Protein AF-A0A944KZR7-F1 (afdb_monomer)

pLDDT: mean 82.26, std 13.87, range [41.16, 94.0]

Secondary structure (DSSP, 8-state):
-----GGGSTTTHHHHHHHHHHHTT---EEHHHHHHHHHHHSS--HHHHHHHHHHHHHTTSEEEEE-SSSS-EEEEEPP---

Mean predicted aligned error: 6.1 Å

Solvent-accessible surface area (backbone atoms only — not comparable to full-atom values): 4604 Å² total; per-residue (Å²): 132,78,79,82,66,66,60,84,37,87,70,43,26,46,16,51,49,41,36,46,64,73,19,70,81,56,47,79,37,52,45,66,59,42,26,51,43,15,36,73,54,20,102,52,55,58,67,58,39,46,50,53,51,51,49,33,36,75,60,58,56,25,41,74,46,75,44,91,88,46,95,59,41,27,33,22,46,36,77,81,82,124

Nearest PDB structures (foldseek):
  1sax-assembly1_A  TM=7.600E-01  e=1.644E-02  Staphylococcus aureus subsp. aureus N315
  1okr-assembly1_A  TM=7.691E-01  e=3.138E-02  Staphylococcus aureus
  4rb1-assembly1_B-2  TM=7.651E-01  e=3.810E-02  Magnetospirillum gryphiswaldense MSR-1 v2
  2do7-assembly1_A  TM=6.524E-01  e=1.005E-01  Homo sapiens
  5ywj-assembly1_A  TM=8.135E-01  e=4.743E-01  Staphylococcus aureus subsp. aureus NCTC 8325

Structure (mmCIF, N/CA/C/O backbone):
data_AF-A0A944KZR7-F1
#
_entry.id   AF-A0A944KZR7-F1
#
loop_
_atom_site.group_PDB
_atom_site.id
_atom_site.type_symbol
_atom_site.label_atom_id
_atom_site.label_alt_id
_atom_site.label_comp_id
_atom_site.label_asym_id
_atom_site.label_entity_id
_atom_site.label_seq_id
_atom_site.pdbx_PDB_ins_code
_atom_site.Cartn_x
_atom_site.Cartn_y
_atom_site.Cartn_z
_atom_site.occupancy
_atom_site.B_iso_or_equiv
_atom_site.auth_seq_id
_atom_site.auth_comp_id
_atom_site.auth_asym_id
_atom_site.auth_atom_id
_atom_site.pdbx_PDB_model_num
ATOM 1 N N . MET A 1 1 ? -2.799 -1.378 20.278 1.00 44.00 1 MET A N 1
ATOM 2 C CA . MET A 1 1 ? -2.279 -1.638 18.917 1.00 44.00 1 MET A CA 1
ATOM 3 C C . MET A 1 1 ? -1.255 -0.564 18.612 1.00 44.00 1 MET A C 1
ATOM 5 O O . MET A 1 1 ? -1.597 0.604 18.719 1.00 44.00 1 MET A O 1
ATOM 9 N N . ALA A 1 2 ? -0.001 -0.931 18.344 1.00 44.28 2 ALA A N 1
ATOM 10 C CA . ALA A 1 2 ? 0.993 0.040 17.900 1.00 44.28 2 ALA A CA 1
ATOM 11 C C . ALA A 1 2 ? 0.645 0.444 16.464 1.00 44.28 2 ALA A C 1
ATOM 13 O O . ALA A 1 2 ? 0.609 -0.409 15.580 1.00 44.28 2 ALA A O 1
ATOM 14 N N . THR A 1 3 ? 0.334 1.717 16.240 1.00 55.25 3 THR A N 1
ATOM 15 C CA . THR A 1 3 ? 0.113 2.246 14.894 1.00 55.25 3 THR A CA 1
ATOM 16 C C . THR A 1 3 ? 1.439 2.163 14.147 1.00 55.25 3 THR A C 1
ATOM 18 O O . THR A 1 3 ? 2.373 2.901 14.459 1.00 55.25 3 THR A O 1
ATOM 21 N N . PHE A 1 4 ? 1.559 1.233 13.199 1.00 65.38 4 PHE A N 1
ATOM 22 C CA . PHE A 1 4 ? 2.723 1.171 12.322 1.00 65.38 4 PHE A CA 1
ATOM 23 C C . PHE A 1 4 ? 2.818 2.480 11.545 1.00 65.38 4 PHE A C 1
ATOM 25 O O . PHE A 1 4 ? 1.939 2.793 10.740 1.00 65.38 4 PHE A O 1
ATOM 32 N N . ASN A 1 5 ? 3.871 3.249 11.819 1.00 64.69 5 ASN A N 1
ATOM 33 C CA . ASN A 1 5 ? 4.099 4.520 11.163 1.00 64.69 5 ASN A CA 1
ATOM 34 C C . ASN A 1 5 ? 5.515 4.585 10.568 1.00 64.69 5 ASN A C 1
ATOM 36 O O . ASN A 1 5 ? 6.460 4.981 11.253 1.00 64.69 5 ASN A O 1
ATOM 40 N N . PRO A 1 6 ? 5.689 4.220 9.288 1.00 64.50 6 PRO A N 1
ATOM 41 C CA . PRO A 1 6 ? 6.985 4.285 8.623 1.00 64.50 6 PRO A CA 1
ATOM 42 C C . PRO A 1 6 ? 7.431 5.727 8.315 1.00 64.50 6 PRO A C 1
ATOM 44 O O . PRO A 1 6 ? 8.525 5.920 7.780 1.00 64.50 6 PRO A O 1
ATOM 47 N N . THR A 1 7 ? 6.641 6.754 8.669 1.00 66.44 7 THR A N 1
ATOM 48 C CA . THR A 1 7 ? 6.991 8.162 8.414 1.00 66.44 7 THR A CA 1
ATOM 49 C C . THR A 1 7 ? 8.176 8.671 9.236 1.00 66.44 7 THR A C 1
ATOM 51 O O . THR A 1 7 ? 8.653 9.770 8.976 1.00 66.44 7 THR A O 1
ATOM 54 N N . SER A 1 8 ? 8.687 7.904 10.204 1.00 67.38 8 SER A N 1
ATOM 55 C CA . SER A 1 8 ? 9.929 8.248 10.914 1.00 67.38 8 SER A CA 1
ATOM 56 C C . SER A 1 8 ? 11.169 8.196 10.011 1.00 67.38 8 SER A C 1
ATOM 58 O O . SER A 1 8 ? 12.190 8.792 10.340 1.00 67.38 8 SER A O 1
ATOM 60 N N . SER A 1 9 ? 11.099 7.510 8.864 1.00 76.75 9 SER A N 1
ATOM 61 C CA . SER A 1 9 ? 12.159 7.541 7.856 1.00 76.75 9 SER A CA 1
ATOM 62 C C . SER A 1 9 ? 11.876 8.625 6.822 1.00 76.75 9 SER A C 1
ATOM 64 O O . SER A 1 9 ? 10.900 8.534 6.080 1.00 76.75 9 SER A O 1
ATOM 66 N N . THR A 1 10 ? 12.775 9.601 6.689 1.00 78.94 10 THR A N 1
ATOM 67 C CA . THR A 1 10 ? 12.693 10.662 5.665 1.00 78.94 10 THR A CA 1
ATOM 68 C C . THR A 1 10 ? 12.648 10.120 4.235 1.00 78.94 10 THR A C 1
ATOM 70 O O . THR A 1 10 ? 12.107 10.770 3.346 1.00 78.94 10 THR A O 1
ATOM 73 N N . ARG A 1 11 ? 13.160 8.902 4.011 1.00 81.62 11 ARG A N 1
ATOM 74 C CA . ARG A 1 11 ? 13.118 8.216 2.714 1.00 81.62 11 ARG A CA 1
ATOM 75 C C . ARG A 1 11 ? 11.785 7.508 2.450 1.00 81.62 11 ARG A C 1
ATOM 77 O O . ARG A 1 11 ? 11.350 7.431 1.302 1.00 81.62 11 ARG A O 1
ATOM 84 N N . LEU A 1 12 ? 11.150 6.960 3.488 1.00 85.94 12 LEU A N 1
ATOM 85 C CA . LEU A 1 12 ? 9.924 6.160 3.349 1.00 85.94 12 LEU A CA 1
ATOM 86 C C . LEU A 1 12 ? 8.653 6.984 3.578 1.00 85.94 12 LEU A C 1
ATOM 88 O O . LEU A 1 12 ? 7.603 6.623 3.053 1.00 85.94 12 LEU A O 1
ATOM 92 N N . ALA A 1 13 ? 8.745 8.100 4.306 1.00 87.06 13 ALA A N 1
ATOM 93 C CA . ALA A 1 13 ? 7.620 8.988 4.574 1.00 87.06 13 A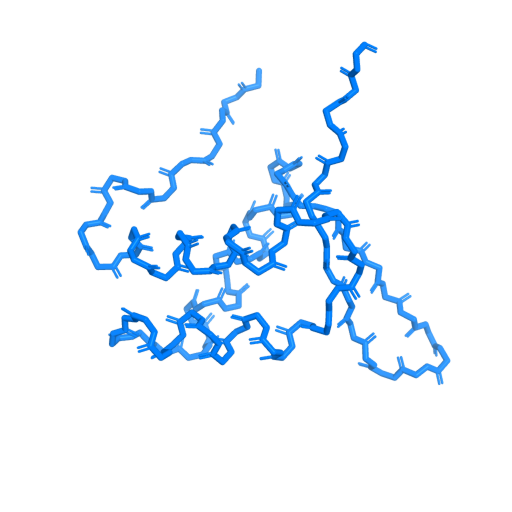LA A CA 1
ATOM 94 C C . ALA A 1 13 ? 6.937 9.509 3.295 1.00 87.06 13 ALA A C 1
ATOM 96 O O . ALA A 1 13 ? 5.710 9.425 3.232 1.00 87.06 13 ALA A O 1
ATOM 97 N N . PRO A 1 14 ? 7.659 9.973 2.250 1.00 90.00 14 PRO A N 1
ATOM 98 C CA . PRO A 1 14 ? 7.006 10.464 1.036 1.00 90.00 14 PRO A CA 1
ATOM 99 C C . PRO A 1 14 ? 6.266 9.350 0.288 1.00 90.00 14 PRO A C 1
ATOM 101 O O . PRO A 1 14 ? 5.122 9.542 -0.118 1.00 90.00 14 PRO A O 1
ATOM 104 N N . ALA A 1 15 ? 6.869 8.160 0.186 1.00 91.88 15 ALA A N 1
ATOM 105 C CA . ALA A 1 15 ? 6.213 6.990 -0.394 1.00 91.88 15 ALA A CA 1
ATOM 106 C C . ALA A 1 15 ? 4.947 6.613 0.383 1.00 91.88 15 ALA A C 1
ATOM 108 O O . ALA A 1 15 ? 3.884 6.436 -0.206 1.00 91.88 15 ALA A O 1
ATOM 109 N N . TRP A 1 16 ? 5.038 6.5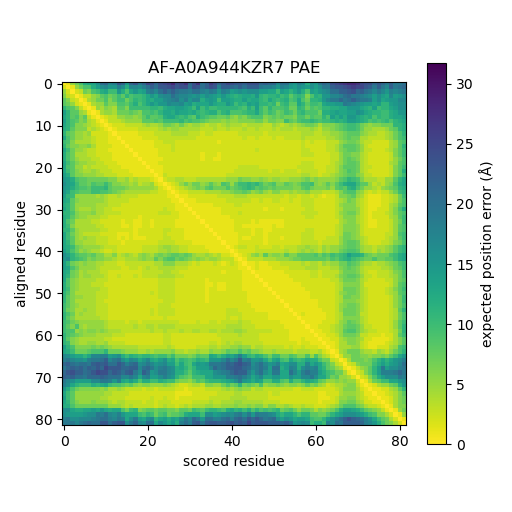22 1.710 1.00 90.69 16 TRP A N 1
ATOM 110 C CA . TRP A 1 16 ? 3.892 6.182 2.549 1.00 90.69 16 TRP A CA 1
ATOM 111 C C . TRP A 1 16 ? 2.748 7.190 2.410 1.00 90.69 16 TRP A C 1
ATOM 113 O O . TRP A 1 16 ? 1.593 6.799 2.254 1.00 90.69 16 TRP A O 1
ATOM 123 N N . ASN A 1 17 ? 3.068 8.484 2.385 1.00 90.38 17 ASN A N 1
ATOM 124 C CA . ASN A 1 17 ? 2.082 9.543 2.190 1.00 90.38 17 ASN A CA 1
ATOM 125 C C . ASN A 1 17 ? 1.429 9.480 0.804 1.00 90.38 17 ASN A C 1
ATOM 127 O O . ASN A 1 17 ? 0.225 9.703 0.702 1.00 90.38 17 ASN A O 1
ATOM 131 N N . ALA A 1 18 ? 2.177 9.131 -0.247 1.00 91.00 18 ALA A N 1
ATOM 132 C CA . ALA A 1 18 ? 1.615 8.936 -1.583 1.00 91.00 18 ALA A CA 1
ATOM 133 C C . ALA A 1 18 ? 0.627 7.760 -1.626 1.00 91.00 18 ALA A C 1
ATOM 135 O O . ALA A 1 18 ? -0.453 7.884 -2.205 1.00 91.00 18 ALA A O 1
ATOM 136 N N . ALA A 1 19 ? 0.950 6.650 -0.952 1.00 91.25 19 ALA A N 1
ATOM 137 C CA . ALA A 1 19 ? 0.021 5.534 -0.801 1.00 91.25 19 ALA A CA 1
ATOM 138 C C . ALA A 1 19 ? -1.247 5.959 -0.051 1.00 91.25 19 ALA A C 1
ATOM 140 O O . ALA A 1 19 ? -2.351 5.703 -0.526 1.00 91.25 19 ALA A O 1
ATOM 141 N N . LEU A 1 20 ? -1.108 6.651 1.085 1.00 89.12 20 LEU A N 1
ATOM 142 C CA . LEU A 1 20 ? -2.253 7.156 1.842 1.00 89.12 20 LEU A CA 1
ATOM 143 C C . LEU A 1 20 ? -3.117 8.085 0.988 1.00 89.12 20 LEU A C 1
ATOM 145 O O . LEU A 1 20 ? -4.313 7.851 0.902 1.00 89.12 20 LEU A O 1
ATOM 149 N N . ALA A 1 21 ? -2.527 9.060 0.294 1.00 90.06 21 ALA A N 1
ATOM 150 C CA . ALA A 1 21 ? -3.252 9.998 -0.561 1.00 90.06 21 ALA A CA 1
ATOM 151 C C . ALA A 1 21 ? -4.096 9.289 -1.634 1.00 90.06 21 ALA A C 1
ATOM 153 O O . ALA A 1 21 ? -5.251 9.655 -1.847 1.00 90.06 21 ALA A O 1
ATOM 154 N N . LEU A 1 22 ? -3.551 8.238 -2.255 1.00 90.38 22 LEU A N 1
ATOM 155 C CA . LEU A 1 22 ? -4.255 7.440 -3.261 1.00 90.38 22 LEU A CA 1
ATOM 156 C C . LEU A 1 22 ? -5.394 6.591 -2.657 1.00 90.38 22 LEU A C 1
ATOM 158 O O . LEU A 1 22 ? -6.385 6.296 -3.329 1.00 90.38 22 LEU A O 1
ATOM 162 N N . LEU A 1 23 ? -5.266 6.205 -1.384 1.00 89.56 23 LEU A N 1
ATOM 163 C CA . LEU A 1 23 ? -6.201 5.331 -0.667 1.00 89.56 23 LEU A CA 1
ATOM 164 C C . LEU A 1 23 ? -7.193 6.088 0.236 1.00 89.56 23 LEU A C 1
ATOM 166 O O . LEU A 1 23 ? -8.160 5.477 0.693 1.00 89.56 23 LEU A O 1
ATOM 170 N N . THR A 1 24 ? -7.013 7.397 0.459 1.00 85.12 24 THR A N 1
ATOM 171 C CA . THR A 1 24 ? -7.871 8.256 1.304 1.00 85.12 24 THR A CA 1
ATOM 172 C C . THR A 1 24 ? -9.342 8.208 0.886 1.00 85.12 24 THR A C 1
ATOM 174 O O . THR A 1 24 ? -10.227 8.317 1.729 1.00 85.12 24 THR A O 1
ATOM 177 N N . GLY A 1 25 ? -9.626 7.975 -0.400 1.00 78.69 25 GLY A N 1
ATOM 178 C CA . GLY A 1 25 ? -10.994 7.811 -0.902 1.00 78.69 25 GLY A CA 1
ATOM 179 C C . GLY A 1 25 ? -11.693 6.515 -0.464 1.00 78.69 25 GLY A C 1
ATOM 180 O O . GLY A 1 25 ? -12.853 6.311 -0.808 1.00 78.69 25 GLY A O 1
ATOM 181 N N . GLY A 1 26 ? -11.006 5.603 0.238 1.00 79.62 26 GLY A N 1
ATOM 182 C CA . GLY A 1 26 ? -11.552 4.317 0.695 1.00 79.62 26 GLY A CA 1
ATOM 183 C C . GLY A 1 26 ? -11.858 3.315 -0.428 1.00 79.62 26 GLY A C 1
ATOM 184 O O . GLY A 1 26 ? -12.338 2.209 -0.164 1.00 79.62 26 GLY A O 1
ATOM 185 N N . ALA A 1 27 ? -11.580 3.685 -1.678 1.00 87.06 27 ALA A N 1
ATOM 186 C CA . ALA A 1 27 ? -11.758 2.842 -2.846 1.00 87.06 27 ALA A CA 1
ATOM 187 C C . ALA A 1 27 ? -10.669 1.764 -2.925 1.00 87.06 27 ALA A C 1
ATOM 189 O O . ALA A 1 27 ? -9.521 1.977 -2.536 1.00 87.06 27 ALA A O 1
ATOM 190 N N . TRP A 1 28 ? -11.032 0.604 -3.471 1.00 90.25 28 TRP A N 1
ATOM 191 C CA . TRP A 1 28 ? -10.081 -0.462 -3.770 1.00 90.25 28 TRP A CA 1
ATOM 192 C C . TRP A 1 28 ? -9.192 -0.080 -4.947 1.00 90.25 28 TRP A C 1
ATOM 194 O O . TRP A 1 28 ? -9.653 -0.044 -6.091 1.00 90.25 28 TRP A O 1
ATOM 204 N N . GLN A 1 29 ? -7.907 0.104 -4.676 1.00 91.31 29 GLN A N 1
ATOM 205 C CA . GLN A 1 29 ? -6.903 0.424 -5.681 1.00 91.31 29 GLN A CA 1
ATOM 206 C C . GLN A 1 29 ? -6.082 -0.816 -6.042 1.00 91.31 29 GLN A C 1
ATOM 208 O O . GLN A 1 29 ? -5.838 -1.663 -5.173 1.00 91.31 29 GLN A O 1
ATOM 213 N N . PRO A 1 30 ? -5.660 -0.975 -7.306 1.00 91.38 30 PRO A N 1
ATOM 214 C CA . PRO A 1 30 ? -4.706 -2.011 -7.673 1.00 91.38 30 PRO A CA 1
ATOM 215 C C . PRO A 1 30 ? -3.402 -1.851 -6.888 1.00 91.38 30 PRO A C 1
ATOM 217 O O . PRO A 1 30 ? -2.874 -0.751 -6.737 1.00 91.38 30 PRO A O 1
ATOM 220 N N . TRP A 1 31 ? -2.856 -2.964 -6.400 1.00 91.12 31 TRP A N 1
ATOM 221 C CA . TRP A 1 31 ? -1.600 -2.975 -5.64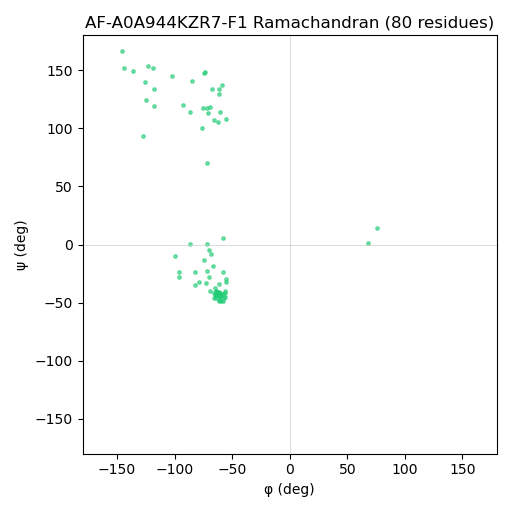4 1.00 91.12 31 TRP A CA 1
ATOM 222 C C . TRP A 1 31 ? -0.451 -2.337 -6.431 1.00 91.12 31 TRP A C 1
ATOM 224 O O . TRP A 1 31 ? 0.362 -1.605 -5.875 1.00 91.12 31 TRP A O 1
ATOM 234 N N . THR A 1 32 ? -0.393 -2.616 -7.733 1.00 91.38 32 THR A N 1
ATOM 235 C CA . THR A 1 32 ? 0.627 -2.097 -8.649 1.00 91.38 32 THR A CA 1
ATOM 236 C C . THR A 1 32 ? 0.599 -0.581 -8.743 1.00 91.38 32 THR A C 1
ATOM 238 O O . THR A 1 32 ? 1.657 0.035 -8.724 1.00 91.38 32 THR A O 1
ATOM 241 N N . ASP A 1 33 ? -0.585 0.024 -8.778 1.00 92.56 33 ASP A N 1
ATOM 242 C CA . ASP A 1 33 ? -0.739 1.471 -8.948 1.00 92.56 33 ASP A CA 1
ATOM 243 C C . ASP A 1 33 ? -0.252 2.208 -7.701 1.00 92.56 33 ASP A C 1
ATOM 245 O O . ASP A 1 33 ? 0.463 3.205 -7.792 1.00 92.56 33 ASP A O 1
ATOM 249 N N . VAL A 1 34 ? -0.557 1.651 -6.526 1.00 92.88 34 VAL A N 1
ATOM 250 C CA . VAL A 1 34 ? -0.055 2.160 -5.246 1.00 92.88 34 VAL A CA 1
ATOM 251 C C . VAL A 1 34 ? 1.466 2.036 -5.181 1.00 92.88 34 VAL A C 1
ATOM 253 O O . VAL A 1 34 ? 2.137 2.999 -4.825 1.00 92.88 34 VAL A O 1
ATOM 256 N N . VAL A 1 35 ? 2.034 0.887 -5.566 1.00 93.19 35 VAL A N 1
ATOM 257 C CA . VAL A 1 35 ? 3.494 0.696 -5.603 1.00 93.19 35 VAL A CA 1
ATOM 258 C C . VAL A 1 35 ? 4.159 1.692 -6.552 1.00 93.19 35 VAL A C 1
ATOM 260 O O . VAL A 1 35 ? 5.148 2.310 -6.165 1.00 93.19 35 VAL A O 1
ATOM 263 N N . THR A 1 36 ? 3.606 1.902 -7.747 1.00 93.62 36 THR A N 1
ATOM 264 C CA . THR A 1 36 ? 4.117 2.887 -8.710 1.00 93.62 36 THR A CA 1
ATOM 265 C C . THR A 1 36 ? 4.086 4.300 -8.133 1.00 93.62 36 THR A C 1
ATOM 267 O O . THR A 1 36 ? 5.090 5.010 -8.210 1.00 93.62 36 THR A O 1
ATOM 270 N N . ALA A 1 37 ? 2.982 4.699 -7.493 1.00 92.56 37 ALA A N 1
ATOM 271 C CA . ALA A 1 37 ? 2.873 5.999 -6.835 1.00 92.56 37 ALA A CA 1
ATOM 272 C C . ALA A 1 37 ? 3.918 6.167 -5.718 1.00 92.56 37 ALA A C 1
ATOM 274 O O . ALA A 1 37 ? 4.567 7.208 -5.626 1.00 92.56 37 ALA A O 1
ATOM 275 N N . MET A 1 38 ? 4.142 5.125 -4.911 1.00 93.50 38 MET A N 1
ATOM 276 C CA . MET A 1 38 ? 5.160 5.122 -3.857 1.00 93.50 38 MET A CA 1
ATOM 277 C C . MET A 1 38 ? 6.574 5.309 -4.415 1.00 93.50 38 MET A C 1
ATOM 279 O O . MET A 1 38 ? 7.320 6.141 -3.907 1.00 93.50 38 MET A O 1
ATOM 283 N N . THR A 1 39 ? 6.938 4.563 -5.461 1.00 94.00 3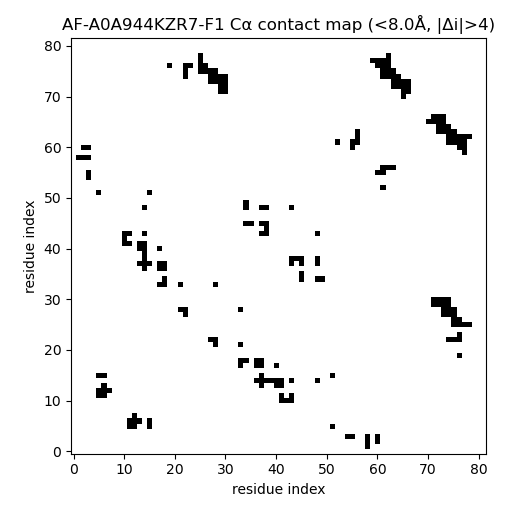9 THR A N 1
ATOM 284 C CA . THR A 1 39 ? 8.261 4.664 -6.101 1.00 94.00 39 THR A CA 1
ATOM 285 C C . THR A 1 39 ? 8.450 5.948 -6.910 1.00 94.00 39 THR A C 1
ATOM 287 O O . THR A 1 39 ? 9.577 6.351 -7.160 1.00 94.00 39 THR A O 1
ATOM 290 N N . GLY A 1 40 ? 7.363 6.590 -7.345 1.00 91.56 40 GLY A N 1
ATOM 291 C CA . GLY A 1 40 ? 7.421 7.905 -7.985 1.00 91.56 40 GLY A CA 1
ATOM 292 C C . GLY A 1 40 ? 7.585 9.044 -6.975 1.00 91.56 40 GLY A C 1
ATOM 293 O O . GLY A 1 40 ? 8.228 10.045 -7.273 1.00 91.56 40 GLY A O 1
ATOM 294 N N . ALA A 1 41 ? 7.027 8.887 -5.771 1.00 89.50 41 ALA A N 1
ATOM 295 C CA . ALA A 1 41 ? 7.101 9.883 -4.702 1.00 89.50 41 ALA A CA 1
ATOM 296 C C . ALA A 1 41 ? 8.406 9.823 -3.892 1.00 89.50 41 ALA A C 1
ATOM 298 O O . ALA A 1 41 ? 8.790 10.816 -3.272 1.00 89.50 41 ALA A O 1
ATOM 299 N N . SER A 1 42 ? 9.093 8.680 -3.872 1.00 86.38 42 SER A N 1
ATOM 300 C CA . SER A 1 42 ? 10.449 8.586 -3.338 1.00 86.38 42 SER A CA 1
ATOM 301 C C . SER A 1 42 ? 11.309 7.606 -4.120 1.00 86.38 42 SER A C 1
ATOM 303 O O . SER A 1 42 ? 10.815 6.625 -4.664 1.00 86.38 42 SER A O 1
ATOM 305 N N . ASP A 1 43 ? 12.620 7.847 -4.124 1.00 86.94 43 ASP A N 1
ATOM 306 C CA . ASP A 1 43 ? 13.612 6.969 -4.748 1.00 86.94 43 ASP A CA 1
ATOM 307 C C . ASP A 1 43 ? 13.795 5.668 -3.936 1.00 86.94 43 ASP A C 1
ATOM 309 O O . ASP A 1 43 ? 14.781 5.447 -3.218 1.00 86.94 43 ASP A O 1
ATOM 313 N N . ILE A 1 44 ? 12.773 4.817 -3.961 1.00 88.88 44 ILE A N 1
ATOM 314 C CA . ILE A 1 44 ? 12.754 3.484 -3.363 1.00 88.88 44 ILE A CA 1
ATOM 315 C C . ILE A 1 44 ? 12.433 2.445 -4.430 1.00 88.88 44 ILE A C 1
ATOM 317 O O . ILE A 1 44 ? 11.752 2.705 -5.417 1.00 88.88 44 ILE A O 1
ATOM 321 N N . LYS A 1 45 ? 12.899 1.216 -4.214 1.00 93.44 45 LYS A N 1
ATOM 322 C CA . LYS A 1 45 ? 12.595 0.104 -5.116 1.00 93.44 45 LYS A CA 1
ATOM 323 C C . LYS A 1 45 ? 11.141 -0.341 -4.939 1.00 93.44 45 LYS A C 1
ATOM 325 O O . LYS A 1 45 ? 10.628 -0.360 -3.819 1.00 93.44 45 LYS A O 1
ATOM 330 N N . ALA A 1 46 ? 10.521 -0.832 -6.012 1.00 90.50 46 ALA A N 1
ATOM 331 C CA . ALA A 1 46 ? 9.163 -1.392 -5.985 1.00 90.50 46 ALA A CA 1
ATOM 332 C C . ALA A 1 46 ? 8.987 -2.524 -4.952 1.00 90.50 46 ALA A C 1
ATOM 334 O O . ALA A 1 46 ? 7.928 -2.660 -4.338 1.00 90.50 46 ALA A O 1
ATOM 335 N N . VAL A 1 47 ? 10.044 -3.309 -4.707 1.00 91.88 47 VAL A N 1
ATOM 336 C CA . VAL A 1 47 ? 10.071 -4.340 -3.654 1.00 91.88 47 VAL A CA 1
ATOM 337 C C . VAL A 1 47 ? 9.968 -3.715 -2.260 1.00 91.88 47 VAL A C 1
ATOM 339 O O . VAL A 1 47 ? 9.200 -4.193 -1.431 1.00 91.88 47 VAL A O 1
ATOM 342 N N . THR A 1 48 ? 10.687 -2.619 -2.003 1.00 91.50 48 THR A N 1
ATOM 343 C CA . THR A 1 48 ? 10.621 -1.887 -0.729 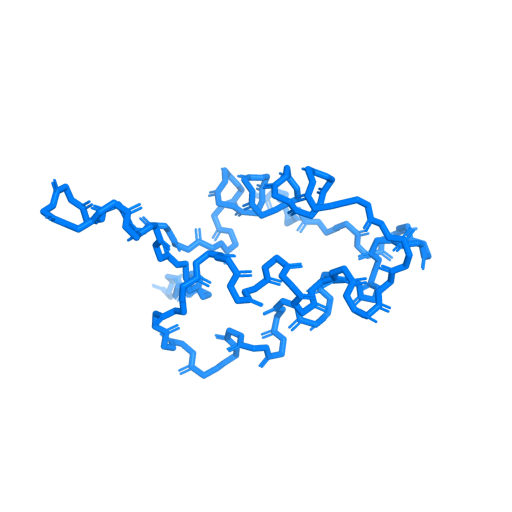1.00 91.50 48 THR A CA 1
ATOM 344 C C . THR A 1 48 ? 9.232 -1.291 -0.509 1.00 91.50 48 THR A C 1
ATOM 346 O O . THR A 1 48 ? 8.674 -1.442 0.574 1.00 91.50 48 THR A O 1
ATOM 349 N N . ALA A 1 49 ? 8.643 -0.682 -1.543 1.00 91.44 49 ALA A N 1
ATOM 350 C CA . ALA A 1 49 ? 7.268 -0.186 -1.501 1.00 91.44 49 ALA A CA 1
ATOM 351 C C . ALA A 1 49 ? 6.257 -1.317 -1.229 1.00 91.44 49 ALA A C 1
ATOM 353 O O . ALA A 1 49 ? 5.394 -1.189 -0.366 1.00 91.44 49 ALA A O 1
ATOM 354 N N . SER A 1 50 ? 6.408 -2.466 -1.895 1.00 91.81 50 SER A N 1
ATOM 355 C CA . SER A 1 50 ? 5.546 -3.633 -1.665 1.00 91.81 50 SER A CA 1
ATOM 356 C C . SER A 1 50 ? 5.669 -4.182 -0.241 1.00 91.81 50 SER A C 1
ATOM 358 O O . SER A 1 50 ? 4.660 -4.531 0.366 1.00 91.81 50 SER A O 1
ATOM 360 N N . ASN A 1 51 ? 6.879 -4.236 0.320 1.00 91.31 51 ASN A N 1
ATOM 361 C CA . ASN A 1 51 ? 7.080 -4.665 1.705 1.00 91.31 51 ASN A CA 1
ATOM 362 C C . ASN A 1 51 ? 6.411 -3.701 2.691 1.00 91.31 51 ASN A C 1
ATOM 364 O O . ASN A 1 51 ? 5.696 -4.153 3.577 1.00 91.31 51 ASN A O 1
ATOM 368 N N . LEU A 1 52 ? 6.540 -2.389 2.471 1.00 90.25 52 LEU A N 1
ATOM 369 C CA . LEU A 1 52 ? 5.837 -1.374 3.262 1.00 90.25 52 LEU A CA 1
ATOM 370 C C . LEU A 1 52 ? 4.317 -1.568 3.239 1.00 90.25 52 LEU A C 1
ATOM 372 O O . LEU A 1 52 ? 3.675 -1.519 4.285 1.00 90.25 52 LEU A O 1
ATOM 376 N N . LEU A 1 53 ? 3.729 -1.812 2.066 1.00 89.94 53 LEU A N 1
ATOM 377 C CA . LEU A 1 53 ? 2.293 -2.084 1.964 1.00 89.94 53 LEU A CA 1
ATOM 378 C C . LEU A 1 53 ? 1.907 -3.383 2.679 1.00 89.94 53 LEU A C 1
ATOM 380 O O . LEU A 1 53 ? 0.876 -3.420 3.346 1.00 89.94 53 LEU A O 1
ATOM 384 N N . HIS A 1 54 ? 2.722 -4.440 2.581 1.00 90.56 54 HIS A N 1
ATOM 385 C CA . HIS A 1 54 ? 2.492 -5.677 3.333 1.00 90.56 54 HIS A CA 1
ATOM 386 C C . HIS A 1 54 ? 2.532 -5.439 4.845 1.00 90.56 54 HIS A C 1
ATOM 388 O O . HIS A 1 54 ? 1.660 -5.946 5.550 1.00 90.56 54 HIS A O 1
ATOM 394 N N . ASP A 1 55 ? 3.481 -4.643 5.333 1.00 89.69 55 ASP A N 1
ATOM 395 C CA . ASP A 1 55 ? 3.551 -4.261 6.742 1.00 89.69 55 ASP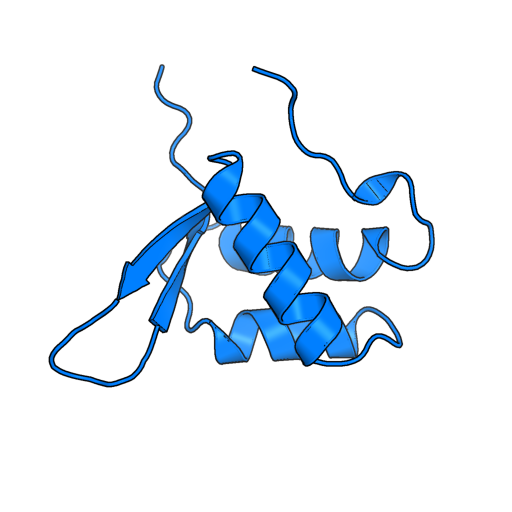 A CA 1
ATOM 396 C C . ASP A 1 55 ? 2.319 -3.442 7.148 1.00 89.69 55 ASP A C 1
ATOM 398 O O . ASP A 1 55 ? 1.725 -3.698 8.194 1.00 89.69 55 ASP A O 1
ATOM 402 N N . GLY A 1 56 ? 1.857 -2.526 6.293 1.00 88.88 56 GLY A N 1
ATOM 403 C CA . GLY A 1 56 ? 0.607 -1.791 6.490 1.00 88.88 56 GLY A CA 1
ATOM 404 C C . GLY A 1 56 ? -0.619 -2.693 6.615 1.00 88.88 56 GLY A C 1
ATOM 405 O O . GLY A 1 56 ? -1.445 -2.492 7.502 1.00 88.88 56 GLY A O 1
ATOM 406 N N . VAL A 1 57 ? -0.716 -3.722 5.772 1.00 89.50 57 VAL A N 1
ATOM 407 C CA . VAL A 1 57 ? -1.787 -4.726 5.847 1.00 89.50 57 VAL A CA 1
ATOM 408 C C . VAL A 1 57 ? -1.681 -5.541 7.135 1.00 89.50 57 VAL A C 1
ATOM 410 O O . VAL A 1 57 ? -2.672 -5.722 7.837 1.00 89.50 57 VAL A O 1
ATOM 413 N N . ARG A 1 58 ? -0.476 -6.000 7.494 1.00 88.56 58 ARG A N 1
ATOM 414 C CA . ARG A 1 58 ? -0.240 -6.798 8.707 1.00 88.56 58 ARG A CA 1
ATOM 415 C C . ARG A 1 58 ? -0.594 -6.040 9.987 1.00 88.56 58 ARG A C 1
ATOM 417 O O . ARG A 1 58 ? -1.056 -6.652 10.944 1.00 88.56 58 ARG A O 1
ATOM 424 N N . ASN A 1 59 ? -0.378 -4.728 10.002 1.00 85.75 59 ASN A N 1
ATOM 425 C CA . ASN A 1 59 ? -0.698 -3.864 11.136 1.00 85.75 59 ASN A CA 1
ATOM 426 C C . ASN A 1 59 ? -2.147 -3.346 11.125 1.00 85.75 59 ASN A C 1
ATOM 428 O O . ASN A 1 59 ? -2.531 -2.607 12.028 1.00 85.75 59 ASN A O 1
ATOM 432 N N . GLY A 1 60 ? -2.955 -3.730 10.130 1.00 86.31 60 GLY A N 1
ATOM 433 C CA . GLY A 1 60 ? -4.354 -3.319 10.026 1.00 86.31 60 GLY A CA 1
ATOM 434 C C . GLY A 1 60 ? -4.555 -1.878 9.553 1.00 86.31 60 GLY A C 1
ATOM 435 O O . GLY A 1 60 ? -5.656 -1.357 9.674 1.00 86.31 60 GLY A O 1
ATOM 436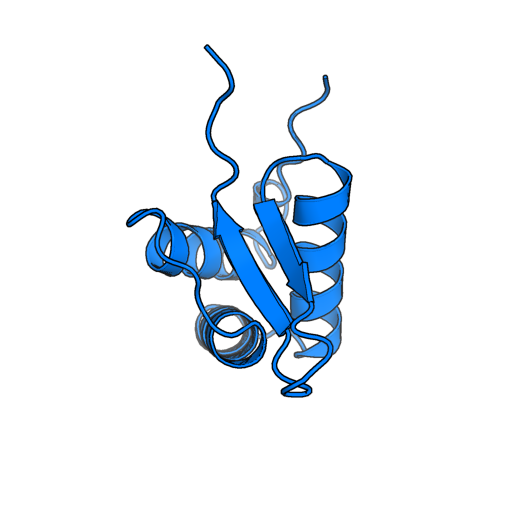 N N . THR A 1 61 ? -3.524 -1.225 9.008 1.00 87.75 61 THR A N 1
ATOM 437 C CA . THR A 1 61 ? -3.658 0.093 8.363 1.00 87.75 61 THR A CA 1
ATOM 438 C C . THR A 1 61 ? -4.360 -0.023 7.010 1.00 87.75 61 THR A C 1
ATOM 440 O O . THR A 1 61 ? -5.090 0.879 6.599 1.00 87.75 61 THR A O 1
ATOM 443 N N . PHE A 1 62 ? -4.149 -1.140 6.312 1.00 89.56 62 PHE A N 1
ATOM 444 C CA . PHE A 1 62 ? -4.725 -1.398 4.998 1.00 89.56 62 PHE A CA 1
ATOM 445 C C . PHE A 1 62 ? -5.496 -2.712 4.965 1.00 89.56 62 PHE A C 1
ATOM 447 O O . PHE A 1 62 ? -5.025 -3.732 5.465 1.00 89.56 62 PHE A O 1
ATOM 454 N N . ASP A 1 63 ? -6.635 -2.704 4.280 1.00 89.94 63 ASP A N 1
ATOM 455 C CA . ASP A 1 63 ? -7.290 -3.941 3.874 1.00 89.94 63 ASP A CA 1
ATOM 456 C C . ASP A 1 63 ? -6.670 -4.413 2.561 1.00 89.94 63 ASP A C 1
ATOM 458 O O . ASP A 1 63 ? -6.425 -3.620 1.647 1.00 89.94 63 ASP A O 1
ATOM 462 N N . ARG A 1 64 ? -6.483 -5.724 2.430 1.00 89.44 64 ARG A N 1
ATOM 463 C CA . ARG A 1 64 ? -6.060 -6.358 1.182 1.00 89.44 64 ARG A CA 1
ATOM 464 C C . ARG A 1 64 ? -7.130 -7.321 0.703 1.00 89.44 64 ARG A C 1
ATOM 466 O O . ARG A 1 64 ? -7.588 -8.170 1.460 1.00 89.44 64 ARG A O 1
ATOM 473 N N . GLN A 1 65 ? -7.445 -7.245 -0.583 1.00 87.62 65 GLN A N 1
ATOM 474 C CA . GLN A 1 65 ? -8.283 -8.216 -1.268 1.00 87.62 65 GLN A CA 1
ATOM 475 C C . GLN A 1 65 ? -7.455 -8.886 -2.362 1.00 87.62 65 GLN A C 1
ATOM 477 O O . GLN A 1 65 ? -6.932 -8.234 -3.268 1.00 87.62 65 GLN A O 1
ATOM 482 N N . GLY A 1 66 ? -7.293 -10.203 -2.251 1.00 77.38 66 GLY A N 1
ATOM 483 C CA . GLY A 1 66 ? -6.862 -11.021 -3.376 1.00 77.38 66 GLY A CA 1
ATOM 484 C C . GLY A 1 66 ? -8.100 -11.412 -4.161 1.00 77.38 66 GLY A C 1
ATOM 485 O O . GLY A 1 66 ? -8.942 -12.130 -3.629 1.00 77.38 66 GLY A O 1
ATOM 486 N N . ASP A 1 67 ? -8.236 -10.939 -5.395 1.00 62.03 67 ASP A N 1
ATOM 487 C CA . ASP A 1 67 ? -9.176 -11.581 -6.300 1.00 62.03 67 ASP A CA 1
ATOM 488 C C . ASP A 1 67 ? -8.522 -12.893 -6.763 1.00 62.03 67 ASP A C 1
ATOM 490 O O . ASP A 1 67 ? -7.426 -12.901 -7.315 1.00 62.03 67 ASP A O 1
ATOM 494 N N . HIS A 1 68 ? -9.132 -14.034 -6.445 1.00 53.69 68 HIS A N 1
ATOM 495 C CA . HIS A 1 68 ? -8.640 -15.332 -6.917 1.00 53.69 68 HIS A CA 1
ATOM 496 C C . HIS A 1 68 ? -8.948 -15.541 -8.411 1.00 53.69 68 HIS A C 1
ATOM 498 O O . HIS A 1 68 ? -8.397 -16.456 -9.017 1.00 53.69 68 HIS A O 1
ATOM 504 N N . ARG A 1 69 ? -9.824 -14.716 -9.010 1.00 57.47 69 ARG A N 1
ATOM 505 C CA . ARG A 1 69 ? -10.264 -14.842 -10.410 1.00 57.47 69 ARG A CA 1
ATOM 506 C C . ARG A 1 69 ? -9.486 -13.955 -11.374 1.00 57.47 69 ARG A C 1
ATOM 508 O O . ARG A 1 69 ? -9.332 -14.316 -12.533 1.00 57.47 69 ARG A O 1
ATOM 515 N N . ASN A 1 70 ? -8.967 -12.833 -10.895 1.00 52.56 70 ASN A N 1
ATOM 516 C CA . ASN A 1 70 ? -8.031 -11.977 -11.610 1.00 52.56 70 ASN A CA 1
ATOM 517 C C . ASN A 1 70 ? -6.810 -11.829 -10.714 1.00 52.56 70 ASN A C 1
ATOM 519 O O . ASN A 1 70 ? -6.956 -11.371 -9.592 1.00 52.56 70 ASN A O 1
ATOM 523 N N . ALA A 1 71 ? -5.606 -12.154 -11.184 1.00 57.66 71 ALA A N 1
ATOM 524 C CA . ALA A 1 71 ? -4.357 -12.069 -10.408 1.00 57.66 71 ALA A CA 1
ATOM 525 C C . ALA A 1 71 ? -4.025 -10.659 -9.836 1.00 57.66 71 ALA A C 1
ATOM 527 O O . ALA A 1 71 ? -2.963 -10.437 -9.249 1.00 57.66 71 ALA A O 1
ATOM 528 N N . THR A 1 72 ? -4.928 -9.693 -9.994 1.00 68.50 72 THR A N 1
ATOM 529 C CA . THR A 1 72 ? -4.879 -8.323 -9.509 1.00 68.50 72 THR A CA 1
ATOM 530 C C . THR A 1 72 ? -5.176 -8.264 -8.011 1.00 68.50 72 THR A C 1
ATOM 532 O O . THR A 1 72 ? -6.318 -8.267 -7.551 1.00 68.50 72 THR A O 1
ATOM 535 N N . ARG A 1 73 ? -4.111 -8.156 -7.218 1.00 87.12 73 ARG A N 1
ATOM 536 C CA . ARG A 1 73 ? -4.201 -7.816 -5.791 1.00 87.12 73 ARG A CA 1
ATOM 537 C C . ARG A 1 73 ? -4.682 -6.372 -5.657 1.00 87.12 73 ARG A C 1
ATOM 539 O O . ARG A 1 73 ? -4.148 -5.493 -6.332 1.00 87.12 73 ARG A O 1
ATOM 546 N N . ARG A 1 74 ? -5.655 -6.120 -4.782 1.00 91.06 74 ARG A N 1
ATOM 547 C CA . ARG A 1 74 ? -6.163 -4.775 -4.480 1.00 91.06 74 ARG A CA 1
ATOM 548 C C . ARG A 1 74 ? -5.952 -4.437 -3.010 1.00 91.06 74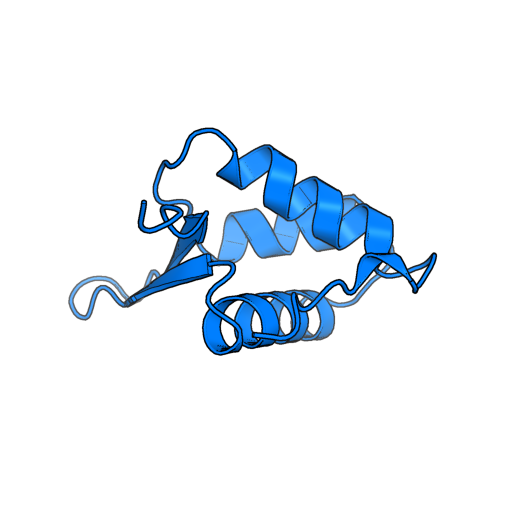 ARG A C 1
ATOM 550 O O . ARG A 1 74 ? -5.908 -5.325 -2.156 1.00 91.06 74 ARG A O 1
ATOM 557 N N . ILE A 1 75 ? -5.814 -3.150 -2.733 1.00 91.50 75 ILE A N 1
ATOM 558 C CA . ILE A 1 75 ? -5.595 -2.596 -1.401 1.00 91.50 75 ILE A CA 1
ATOM 559 C C . ILE A 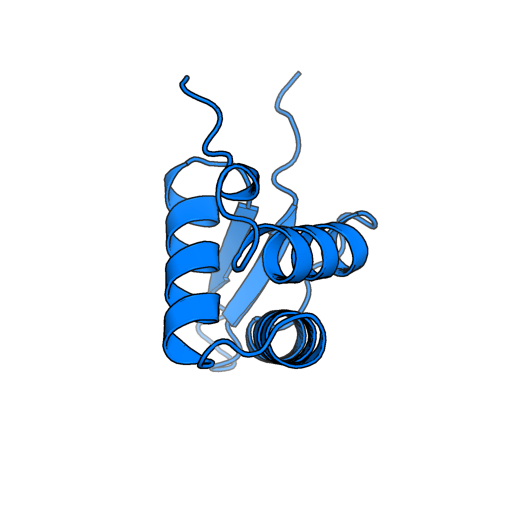1 75 ? -6.476 -1.358 -1.206 1.00 91.50 75 ILE A C 1
ATOM 561 O O . ILE A 1 75 ? -6.795 -0.659 -2.167 1.00 91.50 75 ILE A O 1
ATOM 565 N N . ARG A 1 76 ? -6.902 -1.099 0.027 1.00 91.94 76 ARG A N 1
ATOM 566 C CA . ARG A 1 76 ? -7.588 0.137 0.430 1.00 91.94 76 ARG A CA 1
ATOM 567 C C . ARG A 1 76 ? -7.192 0.509 1.852 1.00 91.94 76 ARG A C 1
ATOM 569 O O . ARG A 1 76 ? -6.660 -0.327 2.582 1.00 91.94 76 ARG A O 1
ATOM 576 N N . LEU A 1 77 ? -7.500 1.735 2.262 1.00 89.75 77 LEU A N 1
ATOM 577 C CA . LEU A 1 77 ? -7.399 2.118 3.666 1.00 89.75 77 LEU A CA 1
ATOM 578 C C . LEU A 1 77 ? -8.342 1.249 4.508 1.00 89.75 77 LEU A C 1
ATOM 580 O O . LEU A 1 77 ? -9.518 1.103 4.158 1.00 89.75 77 LEU A O 1
ATOM 584 N N . ALA A 1 78 ? -7.824 0.655 5.584 1.00 86.25 78 ALA A N 1
ATOM 585 C CA . ALA A 1 78 ? -8.655 -0.101 6.505 1.00 86.25 78 ALA A CA 1
ATOM 586 C C . ALA A 1 78 ? -9.690 0.843 7.117 1.00 86.25 78 ALA A C 1
ATOM 588 O O . ALA A 1 78 ? -9.386 1.968 7.527 1.00 86.25 78 ALA A O 1
ATOM 589 N N . LYS A 1 79 ? -10.944 0.398 7.157 1.00 73.88 79 LYS A N 1
ATOM 590 C CA . LYS A 1 79 ? -12.001 1.174 7.798 1.00 73.88 79 LYS A CA 1
ATOM 591 C C . LYS A 1 79 ? -11.710 1.154 9.297 1.00 73.88 79 LYS A C 1
ATOM 593 O O . LYS A 1 79 ? -11.696 0.075 9.880 1.00 73.88 79 LYS A O 1
ATOM 598 N N . ALA A 1 80 ? -11.474 2.315 9.913 1.00 61.22 80 ALA A N 1
ATOM 599 C CA . ALA A 1 80 ? -11.363 2.398 11.366 1.00 61.22 80 ALA A CA 1
ATOM 600 C C . ALA A 1 80 ? -12.648 1.807 11.964 1.00 61.22 80 ALA A C 1
ATOM 602 O O . ALA A 1 80 ? -13.729 2.381 11.798 1.00 61.22 80 ALA A O 1
ATOM 603 N N . SER A 1 81 ? -12.549 0.621 12.565 1.00 48.31 81 SER A N 1
ATOM 604 C CA . SER A 1 81 ? -13.645 0.024 13.318 1.00 48.31 81 SER A CA 1
ATOM 605 C C . SER A 1 81 ? -13.930 0.969 14.481 1.00 48.31 81 SER A C 1
ATOM 607 O O . SER A 1 81 ? -13.099 1.092 15.381 1.00 48.31 81 SER A O 1
ATOM 609 N N . ARG A 1 82 ? -15.034 1.716 14.384 1.00 41.16 82 ARG A N 1
ATOM 610 C CA . ARG A 1 82 ? -15.596 2.469 15.507 1.00 41.16 82 ARG A CA 1
ATOM 611 C C . ARG A 1 82 ? -16.172 1.509 16.532 1.00 41.16 82 ARG A C 1
ATOM 613 O O . ARG A 1 82 ? -16.719 0.473 16.090 1.00 41.16 82 ARG A O 1
#

Sequence (82 aa):
MATFNPTSSTRLAPAWNAALALLTGGAWQPWTDVVTAMTGASDIKAVTASNLLHDGVRNGTFDRQGDHRNATRRIRLAKASR

Foldseek 3Di:
DPQDDPCVDPQQVQLVVQLCVVQVVQDWDFPVVSLVSSCVRGVDDSVVSSVVVVVCCVNQQKDWDCDPVDNTIIIHGRDPDD

Radius of gyration: 12.08 Å; Cα contacts (8 Å, |Δi|>4): 116; chains: 1; bounding box: 29×26×30 Å